Protein AF-A0A7V8XLD5-F1 (afdb_monomer)

Foldseek 3Di:
DAAEEEEDQDLPFQSLVLVVLCVVVDPYDYAAYAYPDPVQAQRDNVPHGHPYYLVCLLVVVVVRHAAYEYRHDDPPCPVVSVVSNVVSNHDHDDRDHPPDDDDD

Nearest PDB structures (foldseek):
  3wg9-assembly2_D  TM=7.643E-01  e=1.992E-05  Thermoanaerobacter ethanolicus JW 200
  3wg9-assembly1_A  TM=7.390E-01  e=9.563E-05  Thermoanaerobacter ethanolicus JW 200
  3wgh-assembly1_A  TM=7.191E-01  e=7.363E-05  Thermoanaerobacter ethanolicus JW 200
  3nkl-assembly1_A  TM=7.708E-01  e=3.534E-04  Aliivibrio fischeri ES114
  3wgh-assembly1_B  TM=7.056E-01  e=2.721E-04  Thermoanaerobacter ethanolicus JW 200

Structure (mmCIF, N/CA/C/O backbone):
data_AF-A0A7V8XLD5-F1
#
_entry.id   AF-A0A7V8XLD5-F1
#
loop_
_atom_site.group_PDB
_atom_site.id
_atom_site.type_symbol
_atom_site.label_atom_id
_atom_site.label_alt_id
_atom_site.label_comp_id
_atom_site.label_asym_id
_atom_site.label_entity_id
_atom_site.label_seq_id
_atom_site.pdbx_PDB_ins_code
_atom_site.Cartn_x
_atom_site.Cartn_y
_atom_site.Cartn_z
_atom_site.occupancy
_atom_site.B_iso_or_equiv
_atom_site.auth_seq_id
_atom_site.auth_comp_id
_atom_site.auth_asym_id
_atom_site.auth_atom_id
_atom_site.pdbx_PDB_model_num
ATOM 1 N N . MET A 1 1 ? -13.780 -1.189 7.270 1.00 87.69 1 MET A N 1
ATOM 2 C CA . MET A 1 1 ? -12.323 -0.990 7.137 1.00 87.69 1 MET A CA 1
ATOM 3 C C . MET A 1 1 ? -12.030 -0.977 5.652 1.00 87.69 1 MET A C 1
ATOM 5 O O . MET A 1 1 ? -12.667 -1.754 4.959 1.00 87.69 1 MET A O 1
ATOM 9 N N . LEU A 1 2 ? -11.155 -0.094 5.173 1.00 96.06 2 LEU A N 1
ATOM 10 C CA . LEU A 1 2 ? -10.778 -0.041 3.759 1.00 96.06 2 LEU A CA 1
ATOM 11 C C . LEU A 1 2 ? -9.866 -1.223 3.431 1.00 96.06 2 LEU A C 1
ATOM 13 O O . LEU A 1 2 ? -8.799 -1.357 4.041 1.00 96.06 2 LEU A O 1
ATOM 17 N N . ARG A 1 3 ? -10.244 -2.050 2.457 1.00 98.31 3 ARG A N 1
ATOM 18 C CA . ARG A 1 3 ? -9.388 -3.126 1.944 1.00 98.31 3 ARG A CA 1
ATOM 19 C C . ARG A 1 3 ? -8.195 -2.523 1.216 1.00 98.31 3 ARG A C 1
ATOM 21 O O . ARG A 1 3 ? -8.329 -1.948 0.140 1.00 98.31 3 ARG A O 1
ATOM 28 N N . THR A 1 4 ? -7.022 -2.626 1.816 1.00 98.44 4 THR A N 1
ATOM 29 C CA . THR A 1 4 ? -5.875 -1.786 1.476 1.00 98.44 4 THR A CA 1
ATOM 30 C C . THR A 1 4 ? -4.678 -2.624 1.071 1.00 98.44 4 THR A C 1
ATOM 32 O O . THR A 1 4 ? -4.275 -3.549 1.777 1.00 98.44 4 THR A O 1
ATOM 35 N N . VAL A 1 5 ? -4.082 -2.270 -0.062 1.00 98.31 5 VAL A N 1
ATOM 36 C CA . VAL A 1 5 ? -2.781 -2.792 -0.491 1.00 98.31 5 VAL A CA 1
ATOM 37 C C . VAL A 1 5 ? -1.672 -1.798 -0.148 1.00 98.31 5 VAL A C 1
ATOM 39 O O . VAL A 1 5 ? -1.901 -0.588 -0.092 1.00 98.31 5 VAL A O 1
ATOM 42 N N . ILE A 1 6 ? -0.457 -2.297 0.077 1.00 97.75 6 ILE A N 1
ATOM 43 C CA . ILE A 1 6 ? 0.732 -1.466 0.309 1.00 97.75 6 ILE A CA 1
ATOM 44 C C . ILE A 1 6 ? 1.683 -1.616 -0.873 1.00 97.75 6 ILE A C 1
ATOM 46 O O . ILE A 1 6 ? 2.069 -2.727 -1.219 1.00 97.75 6 ILE A O 1
ATOM 50 N N . TYR A 1 7 ? 2.111 -0.507 -1.469 1.00 96.94 7 TYR A N 1
ATOM 51 C CA . TYR A 1 7 ? 3.186 -0.522 -2.455 1.00 96.94 7 TYR A CA 1
ATOM 52 C C . TYR A 1 7 ? 4.554 -0.537 -1.777 1.00 96.94 7 TYR A C 1
ATOM 54 O O . TYR A 1 7 ? 4.914 0.406 -1.071 1.00 96.94 7 TYR A O 1
ATOM 62 N N . GLY A 1 8 ? 5.332 -1.578 -2.035 1.00 95.88 8 GLY A N 1
ATOM 63 C CA . GLY A 1 8 ? 6.625 -1.862 -1.430 1.00 95.88 8 GLY A CA 1
ATOM 64 C C . GLY A 1 8 ? 6.574 -3.109 -0.549 1.00 95.88 8 GLY A C 1
ATOM 65 O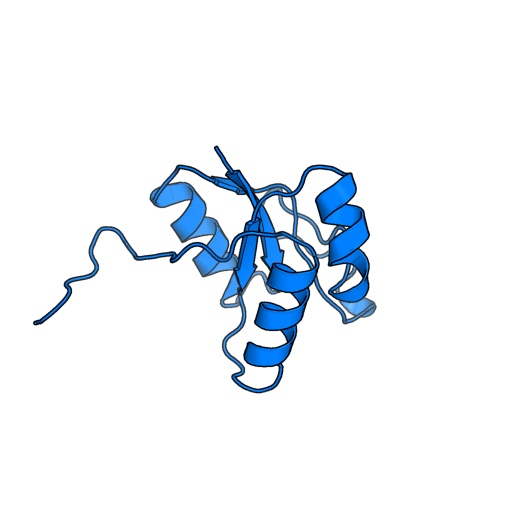 O . GLY A 1 8 ? 5.613 -3.333 0.184 1.00 95.88 8 GLY A O 1
ATOM 66 N N . SER A 1 9 ? 7.642 -3.911 -0.596 1.00 96.38 9 SER A N 1
ATOM 67 C CA . SER A 1 9 ? 7.700 -5.207 0.100 1.00 96.38 9 SER A CA 1
ATOM 68 C C . SER A 1 9 ? 8.874 -5.384 1.065 1.00 96.38 9 SER A C 1
ATOM 70 O O . SER A 1 9 ? 9.048 -6.465 1.627 1.00 96.38 9 SER A O 1
ATOM 72 N N . ARG A 1 10 ? 9.715 -4.358 1.257 1.00 94.38 10 ARG A N 1
ATOM 73 C CA . ARG A 1 10 ? 10.921 -4.489 2.091 1.00 94.38 10 ARG A CA 1
ATOM 74 C C . ARG A 1 10 ? 10.562 -4.636 3.580 1.00 94.38 10 ARG A C 1
ATOM 76 O O . ARG A 1 10 ? 10.019 -3.682 4.145 1.00 94.38 10 ARG A O 1
ATOM 83 N N . PRO A 1 11 ? 10.902 -5.767 4.231 1.00 91.38 11 PRO A N 1
ATOM 84 C CA . PRO A 1 11 ? 10.587 -6.010 5.642 1.00 91.38 11 PRO A CA 1
ATOM 85 C C . PRO A 1 11 ? 11.428 -5.165 6.605 1.00 91.38 11 PRO A C 1
ATOM 87 O O . PRO A 1 11 ? 11.078 -5.018 7.768 1.00 91.38 11 PRO A O 1
ATOM 90 N N . ASP A 1 12 ? 12.525 -4.593 6.130 1.00 92.00 12 ASP A N 1
ATOM 91 C CA . ASP A 1 12 ? 13.418 -3.672 6.831 1.00 92.00 12 ASP A CA 1
ATOM 92 C C . ASP A 1 12 ? 13.275 -2.222 6.328 1.00 92.00 12 ASP A C 1
ATOM 94 O O . ASP A 1 12 ? 14.098 -1.363 6.635 1.00 92.00 12 ASP A O 1
ATOM 98 N N . GLY A 1 13 ? 12.230 -1.937 5.540 1.00 91.69 13 GLY A N 1
ATOM 99 C CA . GLY A 1 13 ? 12.011 -0.642 4.902 1.00 91.69 13 GLY A CA 1
ATOM 100 C C . GLY A 1 13 ? 10.719 0.065 5.312 1.00 91.69 13 GLY A C 1
ATOM 101 O O . GLY A 1 13 ? 9.996 -0.336 6.223 1.00 91.69 13 GLY A O 1
ATOM 102 N N . GLN A 1 14 ? 10.402 1.128 4.570 1.00 92.62 14 GLN A N 1
ATOM 103 C CA . GLN A 1 14 ? 9.244 1.992 4.817 1.00 92.62 14 GLN A CA 1
ATOM 104 C C . GLN A 1 14 ? 7.899 1.239 4.744 1.00 92.62 14 GLN A C 1
ATOM 106 O O . GLN A 1 14 ? 6.958 1.613 5.439 1.00 92.62 14 GLN A O 1
ATOM 111 N N . ALA A 1 15 ? 7.804 0.160 3.962 1.00 94.75 15 ALA A N 1
ATOM 112 C CA . ALA A 1 15 ? 6.592 -0.647 3.844 1.00 94.75 15 ALA A CA 1
ATOM 113 C C . ALA A 1 15 ? 6.199 -1.305 5.173 1.00 94.75 15 ALA A C 1
ATOM 115 O O . ALA A 1 15 ? 5.018 -1.323 5.513 1.00 94.75 15 ALA A O 1
ATOM 116 N N . LYS A 1 16 ? 7.181 -1.765 5.963 1.00 95.88 16 LYS A N 1
ATOM 117 C CA . LYS A 1 16 ? 6.925 -2.297 7.305 1.00 95.88 16 LYS A CA 1
ATOM 118 C C . LYS A 1 16 ? 6.366 -1.219 8.229 1.00 95.88 16 LYS A C 1
ATOM 120 O O . LYS A 1 16 ? 5.345 -1.446 8.866 1.00 95.88 16 LYS A O 1
ATOM 125 N N . VAL A 1 17 ? 6.982 -0.036 8.239 1.00 94.31 17 VAL A N 1
ATOM 126 C CA . VAL A 1 17 ? 6.525 1.102 9.058 1.00 94.31 17 VAL A CA 1
ATOM 127 C C . VAL A 1 17 ? 5.097 1.508 8.687 1.00 94.31 17 VAL A C 1
ATOM 129 O O . VAL A 1 17 ? 4.276 1.760 9.563 1.00 94.31 17 VAL A O 1
ATOM 132 N N . VAL A 1 18 ? 4.775 1.537 7.391 1.00 95.19 18 VAL A N 1
ATOM 133 C CA . VAL A 1 18 ? 3.419 1.822 6.897 1.00 95.19 18 VAL A CA 1
ATOM 134 C C . VAL A 1 18 ? 2.423 0.752 7.344 1.00 95.19 18 VAL A C 1
ATOM 136 O O . VAL A 1 18 ? 1.336 1.106 7.790 1.00 95.19 18 VAL A O 1
ATOM 139 N N . ALA A 1 19 ? 2.780 -0.533 7.270 1.00 96.19 19 ALA A N 1
ATOM 140 C CA . ALA A 1 19 ? 1.916 -1.616 7.735 1.00 96.19 19 ALA A CA 1
ATOM 141 C C . ALA A 1 19 ? 1.645 -1.525 9.247 1.00 96.19 19 ALA A C 1
ATOM 143 O O . ALA A 1 19 ? 0.495 -1.607 9.674 1.00 96.19 19 ALA A O 1
ATOM 144 N N . GLU A 1 20 ? 2.688 -1.298 10.048 1.00 94.25 20 GLU A N 1
ATOM 145 C CA . GLU A 1 20 ? 2.585 -1.140 11.504 1.00 94.25 20 GLU A CA 1
ATOM 146 C C . GLU A 1 20 ? 1.734 0.075 11.879 1.00 94.25 20 GLU A C 1
ATOM 148 O O . GLU A 1 20 ? 0.856 -0.016 12.737 1.00 94.25 20 GLU A O 1
ATOM 153 N N . LEU A 1 21 ? 1.939 1.203 11.198 1.00 94.38 21 LEU A N 1
ATOM 154 C CA . LEU A 1 21 ? 1.167 2.409 11.446 1.00 94.38 21 LEU A CA 1
ATOM 155 C C . LEU A 1 21 ? -0.298 2.264 10.996 1.00 94.38 21 LEU A C 1
ATOM 157 O O . LEU A 1 21 ? -1.192 2.688 11.721 1.00 94.38 21 LEU A O 1
ATOM 161 N N . ALA A 1 22 ? -0.574 1.633 9.853 1.00 94.88 22 ALA A N 1
ATOM 162 C CA . ALA A 1 22 ? -1.945 1.359 9.417 1.00 94.88 22 ALA A CA 1
ATOM 163 C C . ALA A 1 22 ? -2.680 0.432 10.395 1.00 94.88 22 ALA A C 1
ATOM 165 O O . ALA A 1 22 ? -3.846 0.672 10.712 1.00 94.88 22 ALA A O 1
ATOM 166 N N . ALA A 1 23 ? -1.988 -0.576 10.934 1.00 92.62 23 ALA A N 1
ATOM 167 C CA . ALA A 1 23 ? -2.529 -1.435 11.980 1.00 92.62 23 ALA A CA 1
ATOM 168 C C . ALA A 1 23 ? -2.800 -0.662 13.284 1.00 92.62 23 ALA A C 1
ATOM 170 O O . ALA A 1 23 ? -3.851 -0.845 13.894 1.00 92.62 23 ALA A O 1
ATOM 171 N N . ALA A 1 24 ? -1.888 0.229 13.692 1.00 91.19 24 ALA A N 1
ATOM 172 C CA . ALA A 1 24 ? -2.026 1.028 14.910 1.00 91.19 24 ALA A CA 1
ATOM 173 C C . ALA A 1 24 ? -3.113 2.115 14.811 1.00 91.19 24 ALA A C 1
ATOM 175 O O . ALA A 1 24 ? -3.841 2.343 15.776 1.00 91.19 24 ALA A O 1
ATOM 176 N N . GLN A 1 25 ? -3.235 2.785 13.660 1.00 90.25 25 GLN A N 1
ATOM 177 C CA . GLN A 1 25 ? -4.273 3.790 13.400 1.00 90.25 25 GLN A CA 1
ATOM 178 C C . GLN A 1 25 ? -5.662 3.138 13.273 1.00 90.25 25 GLN A C 1
ATOM 180 O O . GLN A 1 25 ? -6.671 3.748 13.630 1.00 90.25 25 GLN A O 1
ATOM 185 N N . GLY A 1 26 ? -5.715 1.897 12.781 1.00 90.00 26 GLY A N 1
ATOM 186 C CA . GLY A 1 26 ? -6.956 1.203 12.466 1.00 90.00 26 GLY A CA 1
ATOM 187 C C . GLY A 1 26 ? -7.639 1.767 11.217 1.00 90.00 26 GLY A C 1
ATOM 188 O O . GLY A 1 26 ? -7.121 2.636 10.521 1.00 90.00 26 GLY A O 1
ATOM 189 N N . GLY A 1 27 ? -8.820 1.235 10.895 1.00 94.12 27 GLY A N 1
ATOM 190 C CA . GLY A 1 27 ? -9.589 1.648 9.714 1.00 94.12 27 GLY A CA 1
ATOM 191 C C . GLY A 1 27 ? -9.157 0.987 8.401 1.00 94.12 27 GLY A C 1
ATOM 192 O O . GLY A 1 27 ? -9.919 1.045 7.436 1.00 94.12 27 GLY A O 1
ATOM 193 N N . PHE A 1 28 ? -8.027 0.279 8.385 1.00 96.69 28 PHE A N 1
ATOM 194 C CA . PHE A 1 28 ? -7.509 -0.455 7.231 1.00 96.69 28 PHE A CA 1
ATOM 195 C C . PHE A 1 28 ? -7.571 -1.966 7.458 1.00 96.69 28 PHE A C 1
ATOM 197 O O . PHE A 1 28 ? -7.202 -2.461 8.520 1.00 96.69 28 PHE A O 1
ATOM 204 N N . GLU A 1 29 ? -8.002 -2.698 6.438 1.00 97.44 29 GLU A N 1
ATOM 205 C CA . GLU A 1 29 ? -7.809 -4.141 6.322 1.00 97.44 29 GLU A CA 1
ATOM 206 C C . GLU A 1 29 ? -6.669 -4.351 5.322 1.00 97.44 29 GLU A C 1
ATOM 208 O O . GLU A 1 29 ? -6.857 -4.173 4.121 1.00 97.44 29 GLU A O 1
ATOM 213 N N . LEU A 1 30 ? -5.461 -4.648 5.803 1.00 97.75 30 LEU A N 1
ATOM 214 C CA . LEU A 1 30 ? -4.301 -4.834 4.929 1.00 97.75 30 LEU A CA 1
ATOM 215 C C . LEU A 1 30 ? -4.396 -6.196 4.224 1.00 97.75 30 LEU A C 1
ATOM 217 O O . LEU A 1 30 ? -4.349 -7.230 4.883 1.00 97.75 30 LEU A O 1
ATOM 221 N N . ILE A 1 31 ? -4.526 -6.194 2.894 1.00 97.75 31 ILE A N 1
ATOM 222 C CA . ILE A 1 31 ? -4.801 -7.407 2.096 1.00 97.75 31 ILE A CA 1
ATOM 223 C C . ILE A 1 31 ? -3.609 -7.903 1.266 1.00 97.75 31 ILE A C 1
ATOM 225 O O . ILE A 1 31 ? -3.686 -8.978 0.678 1.00 97.75 31 ILE A O 1
ATOM 229 N N . GLY A 1 32 ? -2.514 -7.143 1.193 1.00 97.75 32 GLY A N 1
ATOM 230 C CA . GLY A 1 32 ? -1.291 -7.583 0.519 1.00 97.75 32 GLY A CA 1
ATOM 231 C C . GLY A 1 32 ? -0.338 -6.458 0.129 1.00 97.75 32 GLY A C 1
ATOM 232 O O . GLY A 1 32 ? -0.629 -5.271 0.296 1.00 97.75 32 GLY A O 1
ATOM 233 N N . LEU A 1 33 ? 0.818 -6.860 -0.393 1.00 98.38 33 LEU A N 1
ATOM 234 C CA . LEU A 1 33 ? 1.900 -5.988 -0.843 1.00 98.38 33 LEU A CA 1
ATOM 235 C C . LEU A 1 33 ? 1.967 -5.968 -2.376 1.00 98.38 33 LEU A C 1
ATOM 237 O O . LEU A 1 33 ? 1.634 -6.961 -3.028 1.00 98.38 33 LEU A O 1
ATOM 241 N N . LEU A 1 34 ? 2.457 -4.867 -2.942 1.00 97.81 34 LEU A N 1
ATOM 242 C CA . LEU A 1 34 ? 2.786 -4.729 -4.360 1.00 97.81 34 LEU A CA 1
ATOM 243 C C . LEU A 1 34 ? 4.268 -4.435 -4.531 1.00 97.81 34 LEU A C 1
ATOM 245 O O . LEU A 1 34 ? 4.825 -3.625 -3.795 1.00 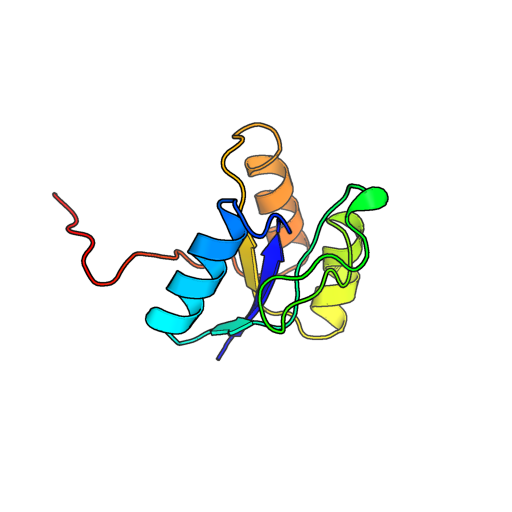97.81 34 LEU A O 1
ATOM 249 N N . ASP A 1 35 ? 4.906 -5.076 -5.500 1.00 96.25 35 ASP A N 1
ATOM 250 C CA . ASP A 1 35 ? 6.314 -4.835 -5.800 1.00 96.25 35 ASP A CA 1
ATOM 251 C C . ASP A 1 35 ? 6.609 -5.190 -7.260 1.00 96.25 35 ASP A C 1
ATOM 253 O O . ASP A 1 35 ? 6.257 -6.278 -7.712 1.00 96.25 35 ASP A O 1
ATOM 257 N N . ASP A 1 36 ? 7.219 -4.272 -8.009 1.00 95.12 36 ASP A N 1
ATOM 258 C CA . ASP A 1 36 ? 7.462 -4.467 -9.445 1.00 95.12 36 ASP A CA 1
ATOM 259 C C . ASP A 1 36 ? 8.659 -5.376 -9.736 1.00 95.12 36 ASP A C 1
ATOM 261 O O . ASP A 1 36 ? 8.784 -5.888 -10.849 1.00 95.12 36 ASP A O 1
ATOM 265 N N . PHE A 1 37 ? 9.538 -5.586 -8.754 1.00 94.81 37 PHE A N 1
ATOM 266 C CA . PHE A 1 37 ? 10.743 -6.387 -8.922 1.00 94.81 37 PHE A CA 1
ATOM 267 C C . PHE A 1 37 ? 10.401 -7.885 -8.838 1.00 94.81 37 PHE A C 1
ATOM 269 O O . PHE A 1 37 ? 9.941 -8.354 -7.790 1.00 94.81 37 PHE A O 1
ATOM 276 N N . PRO A 1 38 ? 10.618 -8.681 -9.903 1.00 93.75 38 PRO A N 1
ATOM 277 C CA . PRO A 1 38 ? 10.264 -10.101 -9.915 1.00 93.75 38 PRO A CA 1
ATOM 278 C C . PRO A 1 38 ? 10.926 -10.924 -8.802 1.00 93.75 38 PRO A C 1
ATOM 280 O O . PRO A 1 38 ? 10.332 -11.880 -8.306 1.00 93.75 38 PRO A O 1
ATOM 283 N N . GLU A 1 39 ? 12.130 -10.548 -8.378 1.00 95.81 39 GLU A N 1
ATOM 284 C CA . GLU A 1 39 ? 12.863 -11.165 -7.269 1.00 95.81 39 GLU A CA 1
ATOM 285 C C . GLU A 1 39 ? 12.210 -10.931 -5.896 1.00 95.81 39 GLU A C 1
ATOM 287 O O . GLU A 1 39 ? 12.533 -11.619 -4.927 1.00 95.81 39 GLU A O 1
ATOM 292 N N . ASN A 1 40 ? 11.271 -9.986 -5.805 1.00 95.38 40 ASN A N 1
ATOM 293 C CA . ASN A 1 40 ? 10.534 -9.674 -4.584 1.00 95.38 40 ASN A CA 1
ATOM 294 C C . ASN A 1 40 ? 9.242 -10.494 -4.463 1.00 95.38 40 ASN A C 1
ATOM 296 O O . ASN A 1 40 ? 8.560 -10.425 -3.439 1.00 95.38 40 ASN A O 1
ATOM 300 N N . ARG A 1 41 ? 8.903 -11.308 -5.471 1.00 93.25 41 ARG A N 1
ATOM 301 C CA . A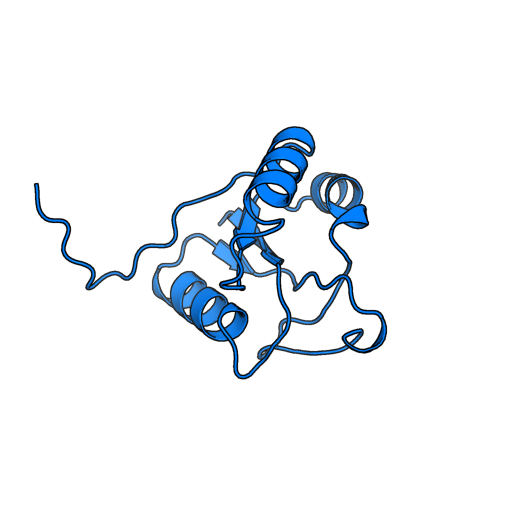RG A 1 41 ? 7.758 -12.225 -5.410 1.00 93.25 41 ARG A CA 1
ATOM 302 C C . ARG A 1 41 ? 7.889 -13.159 -4.206 1.00 93.25 41 ARG A C 1
ATOM 304 O O . ARG A 1 41 ? 8.938 -13.750 -3.974 1.00 93.25 41 ARG A O 1
ATOM 311 N N . GLY A 1 42 ? 6.808 -13.294 -3.442 1.00 91.50 42 GLY A N 1
ATOM 312 C CA . GLY A 1 42 ? 6.782 -14.111 -2.226 1.00 91.50 42 GLY A CA 1
ATOM 313 C C . GLY A 1 42 ? 7.447 -13.470 -1.003 1.00 91.50 42 GLY A C 1
ATOM 314 O O . GLY A 1 42 ? 7.426 -14.079 0.066 1.00 91.50 42 GLY A O 1
ATOM 315 N N . ARG A 1 43 ? 7.997 -12.247 -1.107 1.00 96.25 43 ARG A N 1
ATOM 316 C CA . ARG A 1 43 ? 8.392 -11.479 0.083 1.00 96.25 43 ARG A CA 1
ATOM 317 C C . ARG A 1 43 ? 7.188 -11.203 0.967 1.00 96.25 43 ARG A C 1
ATOM 319 O O . ARG A 1 43 ? 6.057 -11.093 0.487 1.00 96.25 43 ARG A O 1
ATOM 326 N N . ARG A 1 44 ? 7.470 -11.071 2.263 1.00 97.44 44 ARG A N 1
ATOM 327 C CA . ARG A 1 44 ? 6.461 -10.906 3.302 1.00 97.44 44 ARG A CA 1
ATOM 328 C C . ARG A 1 44 ? 6.805 -9.820 4.308 1.00 97.44 44 ARG A C 1
ATOM 330 O O . ARG A 1 44 ? 7.974 -9.597 4.620 1.00 97.44 44 ARG A O 1
ATOM 337 N N . ILE A 1 45 ? 5.758 -9.210 4.852 1.00 97.31 45 ILE A N 1
ATOM 338 C CA . ILE A 1 45 ? 5.786 -8.332 6.023 1.00 97.31 45 ILE A CA 1
ATOM 339 C C . ILE A 1 45 ? 4.706 -8.852 6.976 1.00 97.31 45 ILE A C 1
ATOM 341 O O . ILE A 1 45 ? 3.519 -8.604 6.774 1.00 97.31 45 ILE A O 1
ATOM 345 N N . GLY A 1 46 ? 5.113 -9.622 7.988 1.00 94.69 46 GLY A N 1
ATOM 346 C CA . GLY A 1 46 ? 4.168 -10.379 8.814 1.00 94.69 46 GLY A CA 1
ATOM 347 C C . GLY A 1 46 ? 3.361 -11.364 7.961 1.00 94.69 46 GLY A C 1
ATOM 348 O O . GLY A 1 46 ? 3.941 -12.147 7.208 1.00 94.69 46 GLY A O 1
ATOM 349 N N . GLU A 1 47 ? 2.034 -11.275 8.045 1.00 95.25 47 GLU A N 1
ATOM 350 C CA . GLU A 1 47 ? 1.100 -12.095 7.257 1.00 95.25 47 GLU A CA 1
ATOM 351 C C . GLU A 1 47 ? 0.866 -11.566 5.831 1.00 95.25 47 GLU A C 1
ATOM 353 O O . GLU A 1 47 ? 0.264 -12.253 5.008 1.00 95.25 47 GLU A O 1
ATOM 358 N N . LEU A 1 48 ? 1.342 -10.357 5.513 1.00 97.44 48 LEU A N 1
ATOM 359 C CA . LEU A 1 48 ? 1.198 -9.778 4.179 1.00 97.44 48 LEU A CA 1
ATOM 360 C C . LEU A 1 48 ? 2.242 -10.368 3.240 1.00 97.44 48 LEU A C 1
ATOM 362 O O . LEU A 1 48 ? 3.422 -10.407 3.580 1.00 97.44 48 LEU A O 1
ATOM 366 N N . GLU A 1 49 ? 1.830 -10.740 2.033 1.00 97.81 49 GLU A N 1
ATOM 367 C CA . GLU A 1 49 ? 2.720 -11.182 0.961 1.00 97.81 49 GLU A CA 1
ATOM 368 C C . GLU A 1 49 ? 2.573 -10.316 -0.291 1.00 97.81 49 GLU A C 1
ATOM 370 O O . GLU A 1 49 ? 1.589 -9.592 -0.454 1.00 97.81 49 GLU A O 1
ATOM 375 N N . VAL A 1 50 ? 3.561 -10.378 -1.184 1.00 98.25 50 VAL A N 1
ATOM 376 C CA . VAL A 1 50 ? 3.473 -9.726 -2.498 1.00 98.25 50 VAL A CA 1
ATOM 377 C C . VAL A 1 50 ? 2.454 -10.451 -3.380 1.00 98.25 50 VAL A C 1
ATOM 379 O O . VAL A 1 50 ? 2.702 -11.573 -3.820 1.00 98.25 50 VAL A O 1
ATOM 382 N N . ILE A 1 51 ? 1.331 -9.785 -3.669 1.00 97.62 51 ILE A N 1
ATOM 383 C CA . ILE A 1 51 ? 0.184 -10.322 -4.433 1.00 97.62 51 ILE A CA 1
ATOM 384 C C . ILE A 1 51 ? 0.057 -9.742 -5.854 1.00 97.62 51 ILE A C 1
ATOM 386 O O . ILE A 1 51 ? -0.867 -10.086 -6.603 1.00 97.62 51 ILE A O 1
ATOM 390 N N . GLY A 1 52 ? 0.956 -8.831 -6.231 1.00 97.19 52 GLY A N 1
ATOM 391 C CA . GLY A 1 52 ? 0.942 -8.179 -7.535 1.00 97.19 52 GLY A CA 1
ATOM 392 C C . GLY A 1 52 ? 1.992 -7.085 -7.684 1.00 97.19 52 GLY A C 1
ATOM 393 O O . GLY A 1 52 ? 2.868 -6.918 -6.835 1.00 97.19 52 GLY A O 1
ATOM 394 N N . THR A 1 53 ? 1.877 -6.342 -8.777 1.00 96.88 53 THR A N 1
ATOM 395 C CA . THR A 1 53 ? 2.743 -5.207 -9.133 1.00 96.88 53 THR A CA 1
ATOM 396 C C . THR A 1 53 ? 1.905 -3.940 -9.334 1.00 96.88 53 THR A C 1
ATOM 398 O O . THR A 1 53 ? 0.674 -3.978 -9.246 1.00 96.88 53 THR A O 1
ATOM 401 N N . GLY A 1 54 ? 2.521 -2.804 -9.667 1.00 95.31 54 GLY A N 1
ATOM 402 C CA . GLY A 1 54 ? 1.760 -1.612 -10.048 1.00 95.31 54 GLY A CA 1
ATOM 403 C C . GLY A 1 54 ? 0.931 -1.790 -11.321 1.00 95.31 54 GLY A C 1
ATOM 404 O O . GLY A 1 54 ? -0.036 -1.061 -11.539 1.00 95.31 54 GLY A O 1
ATOM 405 N N . ALA A 1 55 ? 1.263 -2.757 -12.178 1.00 96.62 55 ALA A N 1
ATOM 406 C CA . ALA A 1 55 ? 0.449 -3.072 -13.355 1.00 96.62 55 ALA A CA 1
ATOM 407 C C . ALA A 1 55 ? -0.883 -3.758 -12.989 1.00 96.62 55 ALA A C 1
ATOM 409 O O . ALA A 1 55 ? -1.790 -3.826 -13.814 1.00 96.62 55 ALA A O 1
ATOM 410 N N . ASP A 1 56 ? -1.024 -4.243 -11.753 1.00 97.75 56 ASP A N 1
ATOM 411 C CA . ASP A 1 56 ? -2.204 -4.969 -11.291 1.00 97.75 56 ASP A CA 1
ATOM 412 C C . ASP A 1 56 ? -3.269 -4.085 -10.626 1.00 97.75 56 ASP A C 1
ATOM 414 O O . ASP A 1 56 ? -4.286 -4.619 -10.185 1.00 97.75 56 ASP A O 1
ATOM 418 N N . LEU A 1 57 ? -3.084 -2.762 -10.536 1.00 98.00 57 LEU A N 1
ATOM 419 C CA . LEU A 1 57 ? -3.985 -1.872 -9.781 1.00 98.00 57 LEU A CA 1
ATOM 420 C C . LEU A 1 57 ? -5.457 -2.021 -10.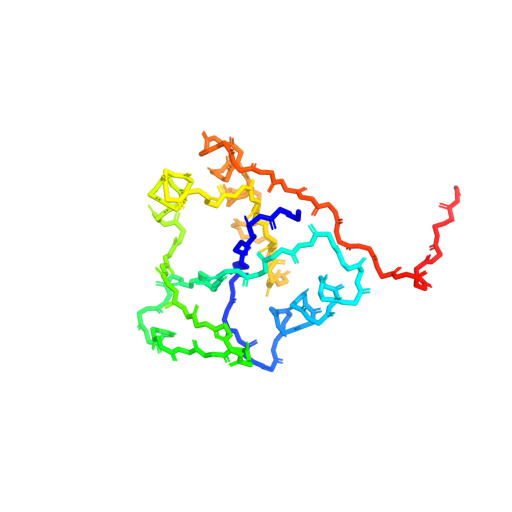199 1.00 98.00 57 LEU A C 1
ATOM 422 O O . LEU A 1 57 ? -6.314 -2.231 -9.343 1.00 98.00 57 LEU A O 1
ATOM 426 N N . ASP A 1 58 ? -5.746 -2.047 -11.501 1.00 98.31 58 ASP A N 1
ATOM 427 C CA . ASP A 1 58 ? -7.106 -2.259 -12.014 1.00 98.31 58 ASP A CA 1
ATOM 428 C C . ASP A 1 58 ? -7.673 -3.636 -11.644 1.00 98.31 58 ASP A C 1
ATOM 430 O O . ASP A 1 58 ? -8.852 -3.790 -11.310 1.00 98.31 58 ASP A O 1
ATOM 434 N N . ARG A 1 59 ? -6.832 -4.675 -11.717 1.00 98.06 59 ARG A N 1
ATOM 435 C CA . ARG A 1 59 ? -7.210 -6.045 -11.347 1.00 98.06 59 ARG A CA 1
ATOM 436 C C . ARG A 1 59 ? -7.527 -6.119 -9.857 1.00 98.06 59 ARG A C 1
ATOM 438 O O . ARG A 1 59 ? -8.523 -6.733 -9.484 1.00 98.06 59 ARG A O 1
ATOM 445 N N . LEU A 1 60 ? -6.706 -5.490 -9.022 1.00 98.12 60 LEU A N 1
ATOM 446 C CA . LEU A 1 60 ? -6.864 -5.448 -7.572 1.00 98.12 60 LEU A CA 1
ATOM 447 C C . LEU A 1 60 ? -8.099 -4.645 -7.173 1.00 98.12 60 LEU A C 1
ATOM 449 O O . LEU A 1 60 ? -8.874 -5.114 -6.340 1.00 98.12 60 LEU A O 1
ATOM 453 N N . ARG A 1 61 ? -8.354 -3.506 -7.829 1.00 98.38 61 ARG A N 1
ATOM 454 C CA . ARG A 1 61 ? -9.591 -2.741 -7.651 1.00 98.38 61 ARG A CA 1
ATOM 455 C C . ARG A 1 61 ? -10.822 -3.593 -7.940 1.00 98.38 61 ARG A C 1
ATOM 457 O O . ARG A 1 61 ? -11.762 -3.592 -7.144 1.00 98.38 61 ARG A O 1
ATOM 464 N N . ARG A 1 62 ? -10.825 -4.338 -9.054 1.00 98.12 62 ARG A N 1
ATOM 465 C CA . ARG A 1 62 ? -11.917 -5.265 -9.410 1.00 98.12 62 ARG A CA 1
ATOM 466 C C . ARG A 1 62 ? -12.050 -6.430 -8.429 1.00 98.12 62 ARG A C 1
ATOM 468 O O . ARG A 1 62 ? -13.160 -6.891 -8.192 1.00 98.12 62 ARG A O 1
ATOM 475 N N . ALA A 1 63 ? -10.946 -6.871 -7.829 1.00 97.44 63 ALA A N 1
ATOM 476 C CA . ALA A 1 63 ? -10.934 -7.841 -6.732 1.00 97.44 63 ALA A CA 1
ATOM 477 C C . ALA A 1 63 ? -11.319 -7.224 -5.365 1.00 97.44 63 ALA A C 1
ATOM 479 O O . ALA A 1 63 ? -11.291 -7.902 -4.334 1.00 97.44 63 ALA A O 1
ATOM 480 N N . GLY A 1 64 ? -11.689 -5.940 -5.350 1.00 97.88 64 GLY A N 1
ATOM 481 C CA . GLY A 1 64 ? -12.234 -5.222 -4.204 1.00 97.88 64 GLY A CA 1
ATOM 482 C C . GLY A 1 64 ? -11.197 -4.556 -3.303 1.00 97.88 64 GLY A C 1
ATOM 483 O O . GLY A 1 64 ? -11.532 -4.282 -2.155 1.00 97.88 64 GLY A O 1
ATOM 484 N N . ALA A 1 65 ? -9.960 -4.341 -3.758 1.00 98.44 65 ALA A N 1
ATOM 485 C CA . ALA A 1 65 ? -9.088 -3.367 -3.104 1.00 98.44 65 ALA A CA 1
ATOM 486 C C . ALA A 1 65 ? -9.740 -1.979 -3.209 1.00 98.44 65 ALA A C 1
ATOM 488 O O . ALA A 1 65 ? -10.282 -1.630 -4.255 1.00 98.44 65 ALA A O 1
ATOM 489 N N . GLU A 1 66 ? -9.705 -1.210 -2.132 1.00 98.56 66 GLU A N 1
ATOM 490 C CA . GLU A 1 66 ? -10.342 0.103 -2.012 1.00 98.56 66 GLU A CA 1
ATOM 491 C C . GLU A 1 66 ? -9.307 1.220 -1.895 1.00 98.56 66 GLU A C 1
ATOM 493 O O . GLU A 1 66 ? -9.548 2.321 -2.377 1.00 98.56 66 GLU A O 1
ATOM 498 N N . ALA A 1 67 ? -8.140 0.938 -1.309 1.00 98.31 67 ALA A N 1
ATOM 499 C CA . ALA A 1 67 ? -7.102 1.934 -1.078 1.00 98.31 67 ALA A CA 1
ATOM 500 C C . ALA A 1 67 ? -5.685 1.407 -1.340 1.00 98.31 67 ALA A C 1
ATOM 502 O O . ALA A 1 67 ? -5.418 0.201 -1.282 1.00 98.31 67 ALA A O 1
ATOM 503 N N . LEU A 1 68 ? -4.766 2.342 -1.590 1.00 98.06 68 LEU A N 1
ATOM 504 C CA . LEU A 1 68 ? -3.332 2.104 -1.723 1.00 98.06 68 LEU A CA 1
ATOM 505 C C . LEU A 1 68 ? -2.554 2.973 -0.729 1.00 98.06 68 LEU A C 1
ATOM 507 O O . LEU A 1 68 ? -2.693 4.194 -0.707 1.00 98.06 68 LEU A O 1
ATOM 511 N N . LEU A 1 69 ? -1.666 2.348 0.043 1.00 96.88 69 LEU A N 1
ATOM 512 C CA . LEU A 1 69 ? -0.651 3.042 0.837 1.00 96.88 69 LEU A CA 1
ATOM 513 C C . LEU A 1 69 ? 0.720 2.901 0.170 1.00 96.88 69 LEU A C 1
ATOM 515 O O . LEU A 1 69 ? 1.078 1.827 -0.308 1.00 96.88 69 LEU A O 1
ATOM 519 N N . ILE A 1 70 ? 1.522 3.967 0.161 1.00 94.62 70 ILE A N 1
ATOM 520 C CA . ILE A 1 70 ? 2.840 3.962 -0.493 1.00 94.62 70 ILE A CA 1
ATOM 521 C C . ILE A 1 70 ? 3.953 3.802 0.547 1.00 94.62 70 ILE A C 1
ATOM 523 O O . ILE A 1 70 ? 4.299 4.750 1.257 1.00 94.62 70 ILE A O 1
ATOM 527 N N . GLY A 1 71 ? 4.541 2.608 0.590 1.00 91.25 71 GLY A N 1
ATOM 528 C CA . GLY A 1 71 ? 5.563 2.151 1.531 1.00 91.25 71 GLY A CA 1
ATOM 529 C C . GLY A 1 71 ? 7.005 2.257 1.032 1.00 91.25 71 GLY A C 1
ATOM 530 O O . GLY A 1 71 ? 7.836 1.424 1.387 1.00 91.25 71 GLY A O 1
ATOM 531 N N . TYR A 1 72 ? 7.341 3.259 0.219 1.00 85.56 72 TYR A N 1
ATOM 532 C CA . TYR A 1 72 ? 8.727 3.563 -0.156 1.00 85.56 72 TYR A CA 1
ATOM 533 C C . TYR A 1 72 ? 8.976 5.077 -0.209 1.00 85.56 72 TYR A C 1
ATOM 535 O O . TYR A 1 72 ? 8.047 5.874 -0.342 1.00 85.56 72 TYR A O 1
ATOM 543 N N . GLY A 1 73 ? 10.236 5.469 -0.001 1.00 73.31 73 GLY A N 1
ATOM 544 C CA . GLY A 1 73 ? 10.639 6.866 0.195 1.00 73.31 73 GLY A CA 1
ATOM 545 C C . GLY A 1 73 ? 11.120 7.594 -1.062 1.00 73.31 73 GLY A C 1
ATOM 546 O O . GLY A 1 73 ? 11.283 8.809 -1.014 1.00 73.31 73 GLY A O 1
ATOM 547 N N . GLU A 1 74 ? 11.358 6.887 -2.167 1.00 73.38 74 GLU A N 1
ATOM 548 C CA . GLU A 1 74 ? 11.834 7.509 -3.404 1.00 73.38 74 GLU A CA 1
ATOM 549 C C . GLU A 1 74 ? 10.735 8.381 -4.030 1.00 73.38 74 GLU A C 1
ATOM 551 O O . GLU A 1 74 ? 9.580 7.969 -4.151 1.00 73.38 74 GLU A O 1
ATOM 556 N N . SER A 1 75 ? 11.082 9.626 -4.366 1.00 63.28 75 SER A N 1
ATOM 557 C CA . SER A 1 75 ? 10.142 10.600 -4.933 1.00 63.28 75 SER A CA 1
ATOM 558 C C . SER A 1 75 ? 9.826 10.310 -6.399 1.00 63.28 75 SER A C 1
ATOM 560 O O . SER A 1 75 ? 8.704 10.553 -6.853 1.00 63.28 75 SER A O 1
ATOM 562 N N . VAL A 1 76 ? 10.801 9.767 -7.132 1.00 64.88 76 VAL A N 1
ATOM 563 C CA . VAL A 1 76 ? 10.655 9.370 -8.532 1.00 64.88 76 VAL A CA 1
ATOM 564 C C . VAL A 1 76 ? 9.660 8.210 -8.608 1.00 64.88 76 VAL A C 1
ATOM 566 O O . VAL A 1 76 ? 9.754 7.238 -7.867 1.00 64.88 76 VAL A O 1
ATOM 569 N N . GLY A 1 77 ? 8.641 8.353 -9.454 1.00 79.88 77 GLY A N 1
ATOM 570 C CA . GLY A 1 77 ? 7.572 7.363 -9.619 1.00 79.88 77 GLY A CA 1
ATOM 571 C C . GLY A 1 77 ? 6.443 7.432 -8.584 1.00 79.88 77 GLY A C 1
ATOM 572 O O . GLY A 1 77 ? 5.381 6.871 -8.830 1.00 79.88 77 GLY A O 1
ATOM 573 N N . ARG A 1 78 ? 6.586 8.161 -7.465 1.00 83.19 78 ARG A N 1
ATOM 574 C CA . ARG A 1 78 ? 5.511 8.265 -6.455 1.00 83.19 78 ARG A CA 1
ATOM 575 C C . ARG A 1 78 ? 4.283 9.015 -6.969 1.00 83.19 78 ARG A C 1
ATOM 577 O O . ARG A 1 78 ? 3.161 8.592 -6.716 1.00 83.19 78 ARG A O 1
ATOM 584 N N . SER A 1 79 ? 4.507 10.113 -7.694 1.00 87.75 79 SER A N 1
ATOM 585 C CA . SER A 1 79 ? 3.430 10.899 -8.314 1.00 87.75 79 SER A CA 1
ATOM 586 C C . SER A 1 79 ? 2.718 10.101 -9.409 1.00 87.75 79 SER A C 1
ATOM 588 O O . SER A 1 79 ? 1.497 10.045 -9.442 1.00 87.75 79 SER A O 1
ATOM 590 N N . GLU A 1 80 ? 3.481 9.408 -10.257 1.00 90.75 80 GLU A N 1
ATOM 591 C CA . GLU A 1 80 ? 2.926 8.562 -11.317 1.00 90.75 80 GLU A CA 1
ATOM 592 C C . GLU A 1 80 ? 2.110 7.397 -10.746 1.00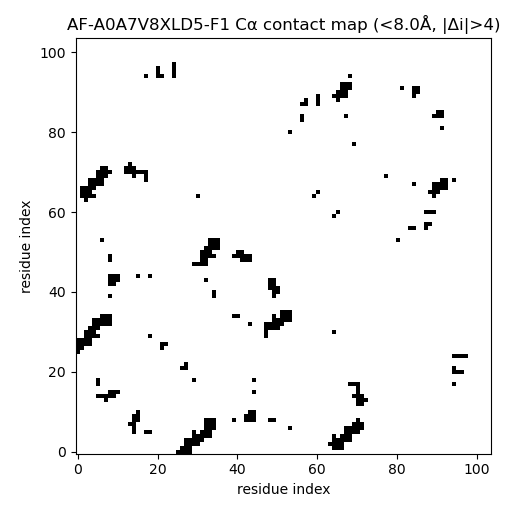 90.75 80 GLU A C 1
ATOM 594 O O . GLU A 1 80 ? 0.990 7.147 -11.188 1.00 90.75 80 GLU A O 1
ATOM 599 N N . LEU A 1 81 ? 2.634 6.715 -9.723 1.00 92.62 81 LEU A N 1
ATOM 600 C CA . LEU A 1 81 ? 1.910 5.661 -9.024 1.00 92.62 81 LEU A CA 1
ATOM 601 C C . LEU A 1 81 ? 0.617 6.189 -8.392 1.00 92.62 81 LEU A C 1
ATOM 603 O O . LEU A 1 81 ? -0.419 5.535 -8.494 1.00 92.62 81 LEU A O 1
ATOM 607 N N . ALA A 1 82 ? 0.669 7.361 -7.754 1.00 93.31 82 ALA A N 1
ATOM 608 C CA . ALA A 1 82 ? -0.508 7.993 -7.176 1.00 93.31 82 ALA A CA 1
ATOM 609 C C . ALA A 1 82 ? -1.570 8.280 -8.250 1.00 93.31 82 ALA A C 1
ATOM 611 O O . ALA A 1 82 ? -2.722 7.892 -8.073 1.00 93.31 82 ALA A O 1
ATOM 612 N N . S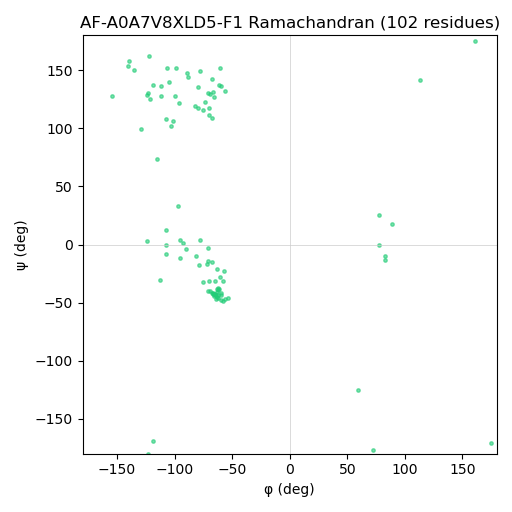ER A 1 83 ? -1.182 8.868 -9.386 1.00 94.94 83 SER A N 1
ATOM 613 C CA . SER A 1 83 ? -2.094 9.098 -10.514 1.00 94.94 83 SER A CA 1
ATOM 614 C C . SER A 1 83 ? -2.721 7.798 -11.010 1.00 94.94 83 SER A C 1
ATOM 616 O O . SER A 1 83 ? -3.940 7.710 -11.101 1.00 94.94 83 SER A O 1
ATOM 618 N N . ARG A 1 84 ? -1.917 6.751 -11.230 1.00 96.12 84 ARG A N 1
ATOM 619 C CA . ARG A 1 84 ? -2.407 5.438 -11.680 1.00 96.12 84 ARG A CA 1
ATOM 620 C C . ARG A 1 84 ? -3.357 4.785 -10.676 1.00 96.12 84 ARG A C 1
ATOM 622 O O . ARG A 1 84 ? -4.323 4.146 -11.075 1.00 96.12 84 ARG A O 1
ATOM 629 N N . ALA A 1 85 ? -3.101 4.931 -9.377 1.00 97.00 85 ALA A N 1
ATOM 630 C CA . ALA A 1 85 ? -3.986 4.415 -8.337 1.00 97.00 85 ALA A CA 1
ATOM 631 C C . ALA A 1 85 ? -5.339 5.143 -8.332 1.00 97.00 85 ALA A C 1
ATOM 633 O O . ALA A 1 85 ? -6.379 4.491 -8.255 1.00 97.00 85 ALA A O 1
ATOM 634 N N . LEU A 1 86 ? -5.326 6.472 -8.474 1.00 97.50 86 LEU A N 1
ATOM 635 C CA . LEU A 1 86 ? -6.542 7.282 -8.573 1.00 97.50 86 LEU A CA 1
ATOM 636 C C . LEU A 1 86 ? -7.331 6.969 -9.852 1.00 97.50 86 LEU A C 1
ATOM 638 O O . LEU A 1 86 ? -8.548 6.817 -9.792 1.00 97.50 86 LEU A O 1
ATOM 642 N N . GLU A 1 87 ? -6.651 6.817 -10.990 1.00 98.00 87 GLU A N 1
ATOM 643 C CA . GLU A 1 87 ? -7.255 6.405 -12.267 1.00 98.00 87 GLU A CA 1
ATOM 644 C C . GLU A 1 87 ? -7.883 5.007 -12.178 1.00 98.00 87 GLU A C 1
ATOM 646 O O . GLU A 1 87 ? -8.985 4.794 -12.681 1.00 98.00 87 GLU A O 1
ATOM 651 N N . ALA A 1 88 ? -7.237 4.083 -11.460 1.00 97.75 88 ALA A N 1
ATOM 652 C CA . ALA A 1 88 ? -7.784 2.765 -11.142 1.00 97.75 88 ALA A CA 1
ATOM 653 C C . ALA A 1 88 ? -8.930 2.814 -10.110 1.00 97.75 88 ALA A C 1
ATOM 655 O O . ALA A 1 88 ? -9.511 1.780 -9.790 1.00 97.75 88 ALA A O 1
ATOM 656 N N . GLY A 1 89 ? -9.270 3.986 -9.562 1.00 98.25 89 GLY A N 1
ATOM 657 C CA . GLY A 1 89 ? -10.364 4.173 -8.607 1.00 98.25 89 GLY A CA 1
ATOM 658 C C . GLY A 1 89 ? -10.052 3.721 -7.179 1.00 98.25 89 GLY A C 1
ATOM 659 O O . GLY A 1 89 ? -10.981 3.353 -6.454 1.00 98.25 89 GLY A O 1
ATOM 660 N N . LEU A 1 90 ? -8.772 3.695 -6.794 1.00 98.25 90 LEU A N 1
ATOM 661 C CA . LEU A 1 90 ? -8.322 3.473 -5.419 1.00 98.25 90 LEU A CA 1
ATOM 662 C C . LEU A 1 90 ? -8.221 4.801 -4.665 1.00 98.25 90 LEU A C 1
ATOM 664 O O . LEU A 1 90 ? -7.841 5.830 -5.223 1.00 98.25 90 LEU A O 1
ATOM 668 N N . GLU A 1 91 ? -8.488 4.759 -3.367 1.00 97.94 91 GLU A N 1
ATOM 669 C CA . GLU A 1 91 ? -8.212 5.868 -2.462 1.00 97.94 91 GLU A CA 1
ATOM 670 C C . GLU A 1 91 ? -6.721 5.934 -2.095 1.00 97.94 91 GLU A C 1
ATOM 672 O O . GLU A 1 91 ? -6.038 4.913 -1.974 1.00 97.94 91 GLU A O 1
ATOM 677 N N . LEU A 1 92 ? -6.227 7.151 -1.850 1.00 96.19 92 LEU A N 1
ATOM 678 C CA . LEU A 1 92 ? -4.889 7.420 -1.311 1.00 96.19 92 LEU A CA 1
ATOM 679 C C . LEU A 1 92 ? -5.008 8.077 0.073 1.00 96.19 92 LEU A C 1
ATOM 681 O O . LEU A 1 92 ? -4.821 9.289 0.206 1.00 96.19 92 LEU A O 1
ATOM 685 N N . PRO A 1 93 ? -5.385 7.308 1.107 1.00 94.69 93 PRO A N 1
ATOM 686 C CA . PRO A 1 93 ? -5.602 7.843 2.438 1.00 94.69 93 PRO A CA 1
ATOM 687 C C . PRO A 1 93 ? -4.290 8.327 3.056 1.00 94.69 93 PRO A C 1
ATOM 689 O O . PRO A 1 93 ? -3.232 7.707 2.920 1.00 94.69 93 PRO A O 1
ATOM 692 N N . ASN A 1 94 ? -4.376 9.431 3.796 1.00 90.62 94 ASN A N 1
ATOM 693 C CA . ASN A 1 94 ? -3.261 9.894 4.607 1.00 90.62 94 ASN A CA 1
ATOM 694 C C . ASN A 1 94 ? -3.073 8.962 5.800 1.00 90.62 94 ASN A C 1
ATOM 696 O O . ASN A 1 94 ? -4.011 8.693 6.554 1.00 90.62 94 ASN A O 1
ATOM 700 N N . LEU A 1 95 ? -1.832 8.534 5.992 1.00 90.12 95 LEU A N 1
ATOM 701 C CA . LEU A 1 95 ? -1.430 7.766 7.152 1.00 90.12 95 LEU A CA 1
ATOM 702 C C . LEU A 1 95 ? -0.596 8.667 8.063 1.00 90.12 95 LEU A C 1
ATOM 704 O O . LEU A 1 95 ? 0.524 9.046 7.719 1.00 90.12 95 LEU A O 1
ATOM 708 N N . VAL A 1 96 ? -1.175 9.057 9.197 1.00 87.38 96 VAL A N 1
ATOM 709 C CA . VAL A 1 96 ? -0.583 10.020 10.133 1.00 87.38 96 VAL A CA 1
ATOM 710 C C . VAL A 1 96 ? -0.445 9.334 11.478 1.00 87.38 96 VAL A C 1
ATOM 712 O O . VAL A 1 96 ? -1.417 8.811 12.017 1.00 87.38 96 VAL A O 1
ATOM 715 N N . HIS A 1 97 ? 0.768 9.330 12.029 1.00 82.94 97 HIS A N 1
ATOM 716 C CA . HIS A 1 97 ? 1.001 8.691 13.317 1.00 82.94 97 HIS A CA 1
ATOM 717 C C . HIS A 1 97 ? 0.125 9.341 14.403 1.00 82.94 97 HIS A C 1
ATOM 719 O O . HIS A 1 97 ? 0.060 10.569 14.450 1.00 82.94 97 HIS A O 1
ATOM 725 N N . PRO A 1 98 ? -0.525 8.576 15.305 1.00 80.38 98 PRO A N 1
ATOM 726 C CA . PRO A 1 98 ? -1.397 9.150 16.337 1.00 80.38 98 PRO A CA 1
ATOM 727 C C . PRO A 1 98 ? -0.708 10.169 17.255 1.00 80.38 98 PRO A C 1
ATOM 729 O O . PRO A 1 98 ? -1.362 11.016 17.851 1.00 80.38 98 PRO A O 1
ATOM 732 N N . THR A 1 99 ? 0.621 10.094 17.368 1.00 85.88 99 THR A N 1
ATOM 733 C CA . THR A 1 99 ? 1.443 11.041 18.143 1.00 85.88 99 THR A CA 1
ATOM 734 C C . THR A 1 99 ? 2.033 12.174 17.299 1.00 85.88 99 THR A C 1
ATOM 736 O O . THR A 1 99 ? 2.847 12.946 17.805 1.00 85.88 99 THR A O 1
ATOM 739 N N . SER A 1 100 ? 1.702 12.260 16.009 1.00 85.88 100 SER A N 1
ATOM 740 C CA . SER A 1 100 ? 2.119 13.377 15.166 1.00 85.88 100 SER A CA 1
ATOM 741 C C . SER A 1 100 ? 1.445 14.659 15.639 1.00 85.88 100 SER A C 1
ATOM 743 O O . SER A 1 100 ? 0.231 14.715 15.816 1.00 85.88 100 SER A O 1
ATOM 745 N N . VAL A 1 101 ? 2.241 15.712 15.798 1.00 86.75 101 VAL A N 1
ATOM 746 C CA . VAL A 1 101 ? 1.751 17.062 16.082 1.00 86.75 101 VAL A CA 1
ATOM 747 C C . VAL A 1 101 ? 1.757 17.846 14.775 1.00 86.75 101 VAL A C 1
ATOM 749 O O . VAL A 1 101 ? 2.771 17.883 14.077 1.00 86.75 101 VAL A O 1
ATOM 752 N N . ARG A 1 102 ? 0.621 18.457 14.431 1.00 84.00 102 ARG A N 1
ATOM 753 C CA . ARG A 1 102 ? 0.516 19.396 13.312 1.00 84.00 102 ARG A CA 1
ATOM 754 C C . ARG A 1 102 ? 0.658 20.813 13.859 1.00 84.00 102 ARG A C 1
ATOM 756 O O . ARG A 1 102 ? -0.132 21.203 14.711 1.00 84.00 102 ARG A O 1
ATOM 763 N N . TYR A 1 103 ? 1.649 21.544 13.366 1.00 81.50 103 TYR A N 1
ATOM 764 C CA . TYR A 1 103 ? 1.792 22.981 13.601 1.00 81.50 103 TYR A CA 1
ATOM 765 C C . TYR A 1 103 ? 1.019 23.741 12.512 1.00 81.50 103 TYR A C 1
ATOM 767 O O . TYR A 1 103 ? 0.921 2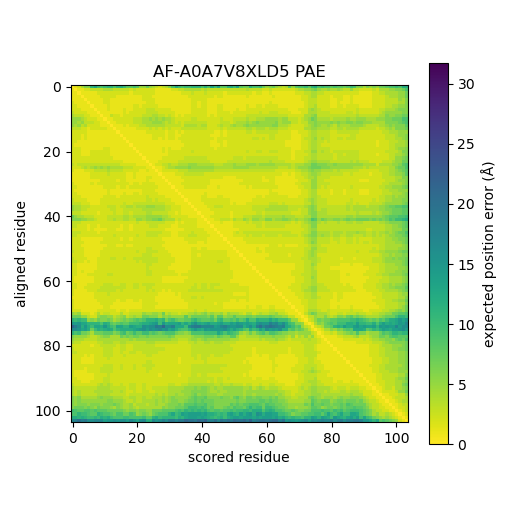3.249 11.380 1.00 81.50 103 TYR A O 1
ATOM 775 N N . ASP A 1 104 ? 0.412 24.864 12.885 1.00 75.88 10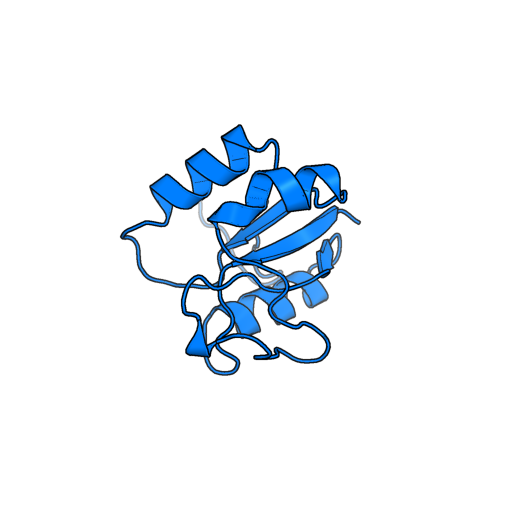4 ASP A N 1
ATOM 776 C CA . ASP A 1 104 ? -0.350 25.778 12.029 1.00 75.88 104 ASP A CA 1
ATOM 777 C C . ASP A 1 104 ? 0.532 26.786 11.276 1.00 75.88 104 ASP A C 1
ATOM 779 O O . ASP A 1 104 ? 1.621 27.145 11.781 1.00 75.88 104 ASP A O 1
#

Solvent-accessible surface area (backbone atoms only — not comparable to full-atom values): 5907 Å² total; per-residue (Å²): 105,45,33,22,35,30,38,35,55,46,64,92,39,50,20,37,55,46,52,54,48,41,61,72,70,47,64,53,38,80,77,25,21,21,45,77,51,78,90,50,62,73,35,48,51,85,92,34,35,41,77,42,31,79,88,36,45,54,60,41,34,75,75,56,39,40,28,48,42,80,16,61,86,64,70,78,61,48,63,58,50,49,51,53,36,48,74,42,66,30,42,75,71,87,85,71,63,92,84,64,80,84,84,133

Radius of gyration: 13.07 Å; Cα contacts (8 Å, |Δi|>4): 185; chains: 1; bounding box: 26×40×32 Å

Mean predicted ali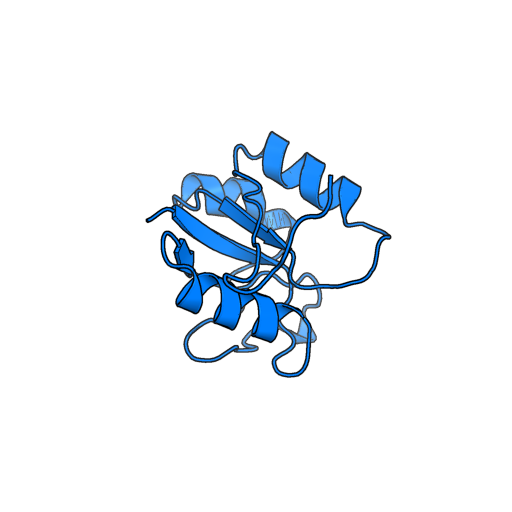gned error: 3.34 Å

Sequence (104 aa):
MLRTVIYGSRPDGQAKVVAELAAAQGGFELIGLLDDFPENRGRRIGELEVIGTGADLDRLRRAGAEALLIGYGESVGRSELASRALEAGLELPNLVHPTSVRYD

Secondary structure (DSSP, 8-state):
-EEEEEE---TTSHHHHHHHHHHHH-SEEEEEEE-S-GGGTT-EETTEEEEE-GGGHHHHHHTT--EEEE----STTHHHHHHHHHHTT-B------TTPPPP-

pLDDT: mean 93.15, std 6.89, range [63.28, 98.56]